Protein AF-A0A7W7T7V9-F1 (afdb_monomer_lite)

Organism: NCBI:txid413306

Secondary structure (DSSP, 8-state):
-PPPEEEEEESSSEEEESSSS--TT---EEEEEEEEE-TT---SS--TTT-STT-EEEEEE-TTSS-EEEEEEEE-SPPEEE--SSHHHHHHHHHHHT--SSS---HHHHHH-HHHHHHHSSSPP-EEEEEEEEEEEEEEEE-GGGG---TTSEEEEEGGGG-GGG---

pLDDT: mean 82.66, std 14.51, range [38.12, 96.5]

Structure (mmCIF, N/CA/C/O backbone):
data_AF-A0A7W7T7V9-F1
#
_entry.id   AF-A0A7W7T7V9-F1
#
loop_
_atom_site.group_PDB
_atom_site.id
_atom_site.type_symbol
_atom_site.label_atom_id
_atom_site.label_alt_id
_atom_site.label_comp_id
_atom_site.label_asym_id
_atom_site.label_entity_id
_atom_site.label_seq_id
_atom_site.pdbx_PDB_ins_code
_atom_site.Cartn_x
_atom_site.Cartn_y
_atom_site.Cartn_z
_atom_site.occupancy
_atom_site.B_iso_or_equiv
_atom_site.auth_seq_id
_atom_site.auth_comp_id
_atom_site.auth_asym_id
_atom_site.auth_atom_id
_atom_site.pdbx_PDB_model_num
ATOM 1 N N . MET A 1 1 ? -20.013 -13.022 19.209 1.00 44.81 1 MET A N 1
ATOM 2 C CA . MET A 1 1 ? -19.744 -12.197 18.021 1.00 44.81 1 MET A CA 1
ATOM 3 C C . MET A 1 1 ? -18.385 -12.633 17.538 1.00 44.81 1 MET A C 1
ATOM 5 O O . MET A 1 1 ? -17.466 -12.603 18.345 1.00 44.81 1 MET A O 1
ATOM 9 N N . GLU A 1 2 ? -18.282 -13.167 16.324 1.00 46.66 2 GLU A N 1
ATOM 10 C CA . GLU A 1 2 ? -16.974 -13.234 15.667 1.00 46.66 2 GLU A CA 1
ATOM 11 C C . GLU A 1 2 ? -16.502 -11.786 15.537 1.00 46.66 2 GLU A C 1
ATOM 13 O O . GLU A 1 2 ? -17.242 -10.945 15.036 1.00 46.66 2 GLU A O 1
ATOM 18 N N . GLU A 1 3 ? -15.354 -11.466 16.128 1.00 60.25 3 GLU A N 1
ATOM 19 C CA . GLU A 1 3 ? -14.729 -10.169 15.897 1.00 60.25 3 GLU A CA 1
ATOM 20 C C . GLU A 1 3 ? -14.270 -10.155 14.441 1.00 60.25 3 GLU A C 1
ATOM 22 O O . GLU A 1 3 ? -13.503 -11.029 14.033 1.00 60.25 3 GLU A O 1
ATOM 27 N N . ASP A 1 4 ? -14.763 -9.198 13.656 1.00 85.06 4 ASP A N 1
ATOM 28 C CA . ASP A 1 4 ? -14.307 -9.032 12.282 1.00 85.06 4 ASP A CA 1
ATOM 29 C C . ASP A 1 4 ? -12.804 -8.719 12.297 1.00 85.06 4 ASP A C 1
ATOM 31 O O . ASP A 1 4 ? -12.340 -7.793 12.969 1.00 85.06 4 ASP A O 1
ATOM 35 N N . ASP A 1 5 ? -12.018 -9.519 11.580 1.00 90.81 5 ASP A N 1
ATOM 36 C CA . ASP A 1 5 ? -10.601 -9.234 11.390 1.00 90.81 5 ASP A CA 1
ATOM 37 C C . ASP A 1 5 ? -10.439 -8.036 10.448 1.00 90.81 5 ASP A C 1
ATOM 39 O O . ASP A 1 5 ? -11.018 -7.986 9.362 1.00 90.81 5 ASP A O 1
ATOM 43 N N . ILE A 1 6 ? -9.551 -7.118 10.812 1.00 94.06 6 ILE A N 1
ATOM 44 C CA . ILE A 1 6 ? -9.133 -5.996 9.979 1.00 94.06 6 ILE A CA 1
ATOM 45 C C . ILE A 1 6 ? -7.721 -6.199 9.440 1.00 94.06 6 ILE A C 1
ATOM 47 O O . ILE A 1 6 ? -6.886 -6.923 9.995 1.00 94.06 6 ILE A O 1
ATOM 51 N N . TRP A 1 7 ? -7.430 -5.472 8.367 1.00 96.12 7 TRP A N 1
ATOM 52 C CA . TRP A 1 7 ? -6.102 -5.399 7.786 1.00 96.12 7 TRP A CA 1
ATOM 53 C C . TRP A 1 7 ? -5.427 -4.082 8.136 1.00 96.12 7 TRP A C 1
ATOM 55 O O . TRP A 1 7 ? -6.000 -3.008 7.969 1.00 96.12 7 TRP A O 1
ATOM 65 N N . ILE A 1 8 ? -4.174 -4.166 8.571 1.00 95.06 8 ILE A N 1
ATOM 66 C CA . ILE A 1 8 ? -3.318 -3.009 8.814 1.00 95.06 8 ILE A CA 1
ATOM 67 C C . ILE A 1 8 ? -2.067 -3.151 7.944 1.00 95.06 8 ILE A C 1
ATOM 69 O O . ILE A 1 8 ? -1.405 -4.193 7.931 1.00 95.06 8 ILE A O 1
ATOM 73 N N . ARG A 1 9 ? -1.723 -2.095 7.210 1.00 93.94 9 ARG A N 1
ATOM 74 C CA . ARG A 1 9 ? -0.554 -2.009 6.336 1.00 93.94 9 ARG A CA 1
ATOM 75 C C . ARG A 1 9 ? 0.472 -1.066 6.947 1.00 93.94 9 ARG A C 1
ATOM 77 O O . ARG A 1 9 ? 0.198 0.113 7.141 1.00 93.94 9 ARG A O 1
ATOM 84 N N . LEU A 1 10 ? 1.680 -1.564 7.192 1.00 90.88 10 LEU A N 1
ATOM 85 C CA . LEU A 1 10 ? 2.829 -0.713 7.488 1.00 90.88 10 LEU A CA 1
ATOM 86 C C . LEU A 1 10 ? 3.140 0.183 6.281 1.00 90.88 10 LEU A C 1
ATOM 88 O O . LEU A 1 10 ? 3.171 -0.308 5.156 1.00 90.88 10 LEU A O 1
ATOM 92 N N . ASN A 1 11 ? 3.436 1.456 6.523 1.00 80.56 11 ASN A N 1
ATOM 93 C CA . ASN A 1 11 ? 3.786 2.467 5.525 1.00 80.56 11 ASN A CA 1
ATOM 94 C C . ASN A 1 11 ? 5.171 2.225 4.871 1.00 80.56 11 ASN A C 1
ATOM 96 O O . ASN A 1 11 ? 6.075 3.052 4.940 1.00 80.56 11 ASN A O 1
ATOM 100 N N . ASN A 1 12 ? 5.397 1.042 4.295 1.00 70.50 12 ASN A N 1
ATOM 101 C CA . ASN A 1 12 ? 6.564 0.721 3.474 1.00 70.50 12 ASN A CA 1
ATOM 102 C C . ASN A 1 12 ? 6.101 0.403 2.052 1.00 70.50 12 ASN A C 1
ATOM 104 O O . ASN A 1 12 ? 5.267 -0.474 1.869 1.00 70.50 12 ASN A O 1
ATOM 108 N N . GLY A 1 13 ? 6.645 1.076 1.041 1.00 62.25 13 GLY A N 1
ATOM 109 C CA . GLY A 1 13 ? 6.122 0.934 -0.321 1.00 62.25 13 GLY A CA 1
ATOM 110 C C . GLY A 1 13 ? 4.744 1.589 -0.476 1.00 62.25 13 GLY A C 1
ATOM 111 O O . GLY A 1 13 ? 3.779 0.949 -0.893 1.00 62.25 13 GLY A O 1
ATOM 112 N N . TRP A 1 14 ? 4.655 2.841 -0.043 1.00 66.75 14 TRP A N 1
ATOM 113 C CA . TRP A 1 14 ? 3.471 3.680 -0.105 1.00 66.75 14 TRP A CA 1
ATOM 114 C C . TRP A 1 14 ? 3.897 5.101 -0.438 1.00 66.75 14 TRP A C 1
ATOM 116 O O . TRP A 1 14 ? 4.949 5.540 0.028 1.00 66.75 14 TRP A O 1
ATOM 126 N N . GLU A 1 15 ? 3.082 5.797 -1.216 1.00 62.44 15 GLU A N 1
ATOM 127 C CA . GLU A 1 15 ? 3.249 7.215 -1.487 1.00 62.44 15 GLU A CA 1
ATOM 128 C C . GLU A 1 15 ? 1.903 7.895 -1.419 1.00 62.44 15 GLU A C 1
ATOM 130 O O . GLU A 1 15 ? 0.877 7.366 -1.862 1.00 62.44 15 GLU A O 1
ATOM 135 N N . PHE A 1 16 ? 1.941 9.078 -0.830 1.00 64.75 16 PHE A N 1
ATOM 136 C CA . PHE A 1 16 ? 0.769 9.877 -0.612 1.00 64.75 16 PHE A CA 1
ATOM 137 C C . PHE A 1 16 ? 0.736 11.017 -1.637 1.00 64.75 16 PHE A C 1
ATOM 139 O O . PHE A 1 16 ? 1.547 11.937 -1.569 1.00 64.75 16 PHE A O 1
ATOM 146 N N . SER A 1 17 ? -0.275 11.042 -2.504 1.00 52.94 17 SER A N 1
ATOM 147 C CA . SER A 1 17 ? -0.598 12.191 -3.352 1.00 52.94 17 SER A CA 1
ATOM 148 C C . SER A 1 17 ? -1.784 12.969 -2.747 1.00 52.94 17 SER A C 1
ATOM 150 O O . SER A 1 17 ? -2.932 12.776 -3.132 1.00 52.94 17 SER A O 1
ATOM 152 N N . GLY A 1 18 ? -1.529 13.838 -1.747 1.00 46.81 18 GLY A N 1
ATOM 153 C CA . GLY A 1 18 ? -2.560 14.745 -1.177 1.00 46.81 18 GLY A CA 1
ATOM 154 C C . GLY A 1 18 ? -2.746 14.942 0.353 1.00 46.81 18 GLY A C 1
ATOM 155 O O . GLY A 1 18 ? -3.591 15.736 0.727 1.00 46.81 18 GLY A O 1
ATOM 156 N N . ILE A 1 19 ? -1.997 14.313 1.267 1.00 41.47 19 ILE A N 1
ATOM 157 C CA . ILE A 1 19 ? -2.072 14.478 2.749 1.00 41.47 19 ILE A CA 1
ATOM 158 C C . ILE A 1 19 ? -0.648 14.728 3.298 1.00 41.47 19 ILE A C 1
ATOM 160 O O . ILE A 1 19 ? -0.340 14.567 4.470 1.00 41.47 19 ILE A O 1
ATOM 164 N N . GLY A 1 20 ? 0.265 15.190 2.438 1.00 38.12 20 GLY A N 1
ATOM 165 C CA . GLY A 1 20 ? 1.538 15.797 2.858 1.00 38.12 20 GLY A CA 1
ATOM 166 C C . GLY A 1 20 ? 1.424 17.300 3.150 1.00 38.12 20 GLY A C 1
ATOM 167 O O . GLY A 1 20 ? 2.313 17.895 3.755 1.00 38.12 20 GLY A O 1
ATOM 168 N N . ARG A 1 21 ? 0.320 17.926 2.732 1.00 38.84 21 ARG A N 1
ATOM 169 C CA . ARG A 1 21 ? -0.105 19.275 3.108 1.00 38.84 21 ARG A CA 1
ATOM 170 C C . ARG A 1 21 ? -1.619 19.235 3.179 1.00 38.84 21 ARG A C 1
ATOM 172 O O . ARG A 1 21 ? -2.241 18.929 2.170 1.00 38.84 21 ARG A O 1
ATOM 179 N N . GLN A 1 22 ? -2.192 19.526 4.344 1.00 40.81 22 GLN A N 1
ATOM 180 C CA . GLN A 1 22 ? -3.588 19.943 4.438 1.00 40.81 22 GLN A CA 1
ATOM 181 C C . GLN A 1 22 ? -3.804 21.060 3.410 1.00 40.81 22 GLN A C 1
ATOM 183 O O . GLN A 1 22 ? -3.408 22.201 3.636 1.00 40.81 22 GLN A O 1
ATOM 188 N N . LEU A 1 23 ? -4.378 20.737 2.255 1.00 41.50 23 LEU A N 1
ATOM 189 C CA . LEU A 1 23 ? -5.130 21.729 1.511 1.00 41.50 23 LEU A CA 1
ATOM 190 C C . LEU A 1 23 ? -6.418 21.875 2.312 1.00 41.50 23 LEU A C 1
ATOM 192 O O . LEU A 1 23 ? -7.215 20.940 2.387 1.00 41.50 23 LEU A O 1
ATOM 196 N N . GLU A 1 24 ? -6.531 22.995 3.024 1.00 39.91 24 GLU A N 1
ATOM 197 C CA . GLU A 1 24 ? -7.702 23.347 3.823 1.00 39.91 24 GLU A CA 1
ATOM 198 C C . GLU A 1 24 ? -8.983 23.018 3.035 1.00 39.91 24 GLU A C 1
ATOM 200 O O . GLU A 1 24 ? -9.237 23.593 1.978 1.00 39.91 24 GLU A O 1
ATOM 205 N N . GLY A 1 25 ? -9.761 22.048 3.529 1.00 49.22 25 GLY A N 1
ATOM 206 C CA . GLY A 1 25 ? -11.054 21.664 2.952 1.00 49.22 25 GLY A CA 1
ATOM 207 C C . GLY A 1 25 ? -11.122 20.328 2.201 1.00 49.22 25 GLY A C 1
ATOM 208 O O . GLY A 1 25 ? -12.225 19.953 1.814 1.00 49.22 25 GLY A O 1
ATOM 209 N N . GLN A 1 26 ? -10.023 19.583 2.014 1.00 52.22 26 GLN A N 1
ATOM 210 C CA . GLN A 1 26 ? -10.084 18.215 1.465 1.00 52.22 26 GLN A CA 1
ATOM 211 C C . GLN A 1 26 ? -10.103 17.156 2.579 1.00 52.22 26 GLN A C 1
ATOM 213 O O . GLN A 1 26 ? -9.175 17.062 3.379 1.00 52.22 26 GLN A O 1
ATOM 218 N N . THR A 1 27 ? -11.182 16.368 2.635 1.00 58.66 27 THR A N 1
ATOM 219 C CA . THR A 1 27 ? -11.393 15.268 3.600 1.00 58.66 27 THR A CA 1
ATOM 220 C C . THR A 1 27 ? -10.895 13.913 3.097 1.00 58.66 27 THR A C 1
ATOM 222 O O . THR A 1 27 ? -10.720 12.993 3.891 1.00 58.66 27 THR A O 1
ATOM 225 N N . GLU A 1 28 ? -10.645 13.797 1.794 1.00 66.31 28 GLU A N 1
ATOM 226 C CA . GLU A 1 28 ? -10.195 12.581 1.123 1.00 66.31 28 GLU A CA 1
ATOM 227 C C . GLU A 1 28 ? -8.881 12.859 0.393 1.00 66.31 28 GLU A C 1
ATOM 229 O O . GLU A 1 28 ? -8.735 13.883 -0.276 1.00 66.31 28 GLU A O 1
ATOM 234 N N . GLY A 1 29 ? -7.919 11.948 0.519 1.00 77.25 29 GLY A N 1
ATOM 235 C CA . GLY A 1 29 ? -6.666 12.001 -0.227 1.00 77.25 29 GLY A CA 1
ATOM 236 C C . GLY A 1 29 ? -6.455 10.746 -1.060 1.00 77.25 29 GLY A C 1
ATOM 237 O O . GLY A 1 29 ? -6.996 9.684 -0.751 1.00 77.25 29 GLY A O 1
ATOM 238 N N . HIS A 1 30 ? -5.652 10.847 -2.112 1.00 83.38 30 HIS A N 1
ATOM 239 C CA . HIS A 1 30 ? -5.341 9.718 -2.976 1.00 83.38 30 HIS A CA 1
ATOM 240 C C . HIS A 1 30 ? -3.998 9.108 -2.588 1.00 83.38 30 HIS A C 1
ATOM 242 O O . HIS A 1 30 ? -3.067 9.789 -2.154 1.00 83.38 30 HIS A O 1
ATOM 248 N N . GLY A 1 31 ? -3.920 7.788 -2.700 1.00 82.94 31 GLY A N 1
ATOM 249 C CA . GLY A 1 31 ? -2.745 7.042 -2.290 1.00 82.94 31 GLY A CA 1
ATOM 250 C C . GLY A 1 31 ? -2.421 5.927 -3.259 1.00 82.94 31 GLY A C 1
ATOM 251 O O . GLY A 1 31 ? -3.287 5.388 -3.960 1.00 82.94 31 GLY A O 1
ATOM 252 N N . PHE A 1 32 ? -1.149 5.564 -3.261 1.00 85.56 32 PHE A N 1
ATOM 253 C CA . PHE A 1 32 ? -0.623 4.507 -4.094 1.00 85.56 32 PHE A CA 1
ATOM 254 C C . PHE A 1 32 ? 0.237 3.562 -3.253 1.00 85.56 32 PHE A C 1
ATOM 256 O O . PHE A 1 32 ? 1.185 3.982 -2.590 1.00 85.56 32 PHE A O 1
ATOM 263 N N . GLY A 1 33 ? -0.101 2.273 -3.282 1.00 90.31 33 GLY A N 1
ATOM 264 C CA . GLY A 1 33 ? 0.618 1.223 -2.571 1.00 90.31 33 GLY A CA 1
ATOM 265 C C . GLY A 1 33 ? 1.250 0.224 -3.520 1.00 90.31 33 GLY A C 1
ATOM 266 O O . GLY A 1 33 ? 0.680 -0.118 -4.556 1.00 90.31 33 GLY A O 1
ATOM 267 N N . TRP A 1 34 ? 2.425 -0.280 -3.151 1.00 92.62 34 TRP A N 1
ATOM 268 C CA . TRP A 1 34 ? 3.092 -1.334 -3.900 1.00 92.62 34 TRP A CA 1
ATOM 269 C C . TRP A 1 34 ? 3.838 -2.321 -3.004 1.00 92.62 34 TRP A C 1
ATOM 271 O O . TRP A 1 34 ? 4.182 -2.071 -1.847 1.00 92.62 34 TRP A O 1
ATOM 281 N N . ALA A 1 35 ? 4.096 -3.491 -3.574 1.00 92.00 35 ALA A N 1
ATOM 282 C CA . ALA A 1 35 ? 4.937 -4.523 -3.009 1.00 92.00 35 ALA A CA 1
ATOM 283 C C . ALA A 1 35 ? 5.788 -5.166 -4.108 1.00 92.00 35 ALA A C 1
ATOM 285 O O . ALA A 1 35 ? 5.291 -5.555 -5.165 1.00 92.00 35 ALA A O 1
ATOM 286 N N . LEU A 1 36 ? 7.080 -5.307 -3.821 1.00 90.69 36 LEU A N 1
ATOM 287 C CA . LEU A 1 36 ? 8.068 -5.971 -4.662 1.00 90.69 36 LEU A CA 1
ATOM 288 C C . LEU A 1 36 ? 8.437 -7.328 -4.057 1.00 90.69 36 LEU A C 1
ATOM 290 O O . LEU A 1 36 ? 8.949 -7.427 -2.931 1.00 90.69 36 LEU A O 1
ATOM 294 N N . TRP A 1 37 ? 8.191 -8.385 -4.825 1.00 87.75 37 TRP A N 1
ATOM 295 C CA . TRP A 1 37 ? 8.347 -9.768 -4.394 1.00 87.75 37 TRP A CA 1
ATOM 296 C C . TRP A 1 37 ? 9.574 -10.425 -4.992 1.00 87.75 37 TRP A C 1
ATOM 298 O O . TRP A 1 37 ? 9.776 -10.416 -6.206 1.00 87.75 37 TRP A O 1
ATOM 308 N N . GLN A 1 38 ? 10.337 -11.082 -4.127 1.00 83.69 38 GLN A N 1
ATOM 309 C CA . GLN A 1 38 ? 11.413 -11.963 -4.553 1.00 83.69 38 GLN A CA 1
ATOM 310 C C . GLN A 1 38 ? 10.864 -13.287 -5.100 1.00 83.69 38 GLN A C 1
ATOM 312 O O . GLN A 1 38 ? 9.769 -13.711 -4.705 1.00 83.69 38 GLN A O 1
ATOM 317 N N . PRO A 1 39 ? 11.628 -13.969 -5.969 1.00 78.88 39 PRO A N 1
ATOM 318 C CA . PRO A 1 39 ? 11.291 -15.307 -6.437 1.00 78.88 39 PRO A CA 1
ATOM 319 C C . PRO A 1 39 ? 11.033 -16.255 -5.263 1.00 78.88 39 PRO A C 1
ATOM 321 O O . PRO A 1 39 ? 11.787 -16.273 -4.292 1.00 78.88 39 PRO A O 1
ATOM 324 N N . GLY A 1 40 ? 9.949 -17.028 -5.333 1.00 79.75 40 GLY A N 1
ATOM 325 C CA . GLY A 1 40 ? 9.592 -18.009 -4.302 1.00 79.75 40 GLY A CA 1
ATOM 326 C C . GLY A 1 40 ? 9.101 -17.426 -2.970 1.00 79.75 40 GLY A C 1
ATOM 327 O O . GLY A 1 40 ? 8.703 -18.193 -2.095 1.00 79.75 40 GLY A O 1
ATOM 328 N N . TYR A 1 41 ? 9.071 -16.098 -2.793 1.00 84.44 41 TYR A N 1
ATOM 329 C CA . TYR A 1 41 ? 8.545 -15.502 -1.568 1.00 84.44 41 TYR A CA 1
ATOM 330 C C . TYR A 1 41 ? 7.020 -15.640 -1.498 1.00 84.44 41 TYR A C 1
ATOM 332 O O . TYR A 1 41 ? 6.280 -15.101 -2.328 1.00 84.44 41 TYR A O 1
ATOM 340 N N . VAL A 1 42 ? 6.546 -16.331 -0.462 1.00 86.56 42 VAL A N 1
ATOM 341 C CA . VAL A 1 42 ? 5.123 -16.461 -0.139 1.00 86.56 42 VAL A CA 1
ATOM 342 C C . VAL A 1 42 ? 4.801 -15.480 0.984 1.00 86.56 42 VAL A C 1
ATOM 344 O O . VAL A 1 42 ? 5.149 -15.709 2.142 1.00 86.56 42 VAL A O 1
ATOM 347 N N . ALA A 1 43 ? 4.158 -14.364 0.642 1.00 85.81 43 ALA A N 1
ATOM 348 C CA . ALA A 1 43 ? 3.804 -13.331 1.606 1.00 85.81 43 ALA A CA 1
ATOM 349 C C . ALA A 1 43 ? 2.736 -13.847 2.577 1.00 85.81 43 ALA A C 1
ATOM 351 O O . ALA A 1 43 ? 1.661 -14.262 2.151 1.00 85.81 43 ALA A O 1
ATOM 352 N N . ARG A 1 44 ? 3.023 -13.823 3.883 1.00 88.94 44 ARG A N 1
ATOM 353 C CA . ARG A 1 44 ? 2.038 -14.145 4.921 1.00 88.94 44 ARG A CA 1
ATOM 354 C C . ARG A 1 44 ? 2.190 -13.213 6.133 1.00 88.94 44 ARG A C 1
ATOM 356 O O . ARG A 1 44 ? 3.316 -13.062 6.612 1.00 88.94 44 ARG A O 1
ATOM 363 N N . PRO A 1 45 ? 1.086 -12.626 6.631 1.00 92.12 45 PRO A N 1
ATOM 364 C CA . PRO A 1 45 ? -0.243 -12.614 6.016 1.00 92.12 45 PRO A CA 1
ATOM 365 C C . PRO A 1 45 ? -0.259 -11.719 4.760 1.00 92.12 45 PRO A C 1
ATOM 367 O O . PRO A 1 45 ? 0.573 -10.832 4.603 1.00 92.12 45 PRO A O 1
ATOM 370 N N . TRP A 1 46 ? -1.170 -11.964 3.828 1.00 92.56 46 TRP A N 1
ATOM 371 C CA . TRP A 1 46 ? -1.406 -11.090 2.676 1.00 92.56 46 TRP A CA 1
ATOM 372 C C . TRP A 1 46 ? -2.884 -11.215 2.291 1.00 92.56 46 TRP A C 1
ATOM 374 O O . TRP A 1 46 ? -3.383 -12.345 2.325 1.00 92.56 46 TRP A O 1
ATOM 384 N N . PRO A 1 47 ? -3.576 -10.117 1.939 1.00 92.88 47 PRO A N 1
ATOM 385 C CA . PRO A 1 47 ? -5.003 -10.115 1.596 1.00 92.88 47 PRO A CA 1
ATOM 386 C C . PRO A 1 47 ? -5.269 -10.755 0.220 1.00 92.88 47 PRO A C 1
ATOM 388 O O . PRO A 1 47 ? -5.714 -10.109 -0.730 1.00 92.88 47 PRO A O 1
ATOM 391 N N . TYR A 1 48 ? -4.942 -12.042 0.070 1.00 86.62 48 TYR A N 1
ATOM 392 C CA . TYR A 1 48 ? -5.159 -12.796 -1.165 1.00 86.62 48 TYR A CA 1
ATOM 393 C C . TYR A 1 48 ? -6.657 -12.888 -1.474 1.00 86.62 48 TYR A C 1
ATOM 395 O O . TYR A 1 48 ? -7.422 -13.416 -0.676 1.00 86.62 48 TYR A O 1
ATOM 403 N N . GLY A 1 49 ? -7.077 -12.385 -2.638 1.00 87.12 49 GLY A N 1
ATOM 404 C CA . GLY A 1 49 ? -8.486 -12.376 -3.063 1.00 87.12 49 GLY A CA 1
ATOM 405 C C . GLY A 1 49 ? -9.354 -11.298 -2.398 1.00 87.12 49 GLY A C 1
ATOM 406 O O . GLY A 1 49 ? -10.450 -11.016 -2.888 1.00 87.12 49 GLY A O 1
ATOM 407 N N . GLU A 1 50 ? -8.854 -10.672 -1.331 1.00 93.69 50 GLU A N 1
ATOM 408 C CA . GLU A 1 50 ? -9.487 -9.537 -0.657 1.00 93.69 50 GLU A CA 1
ATOM 409 C C . GLU A 1 50 ? -9.036 -8.205 -1.263 1.00 93.69 50 GLU A C 1
ATOM 411 O O . GLU A 1 50 ? -9.868 -7.326 -1.421 1.00 93.69 50 GLU A O 1
ATOM 416 N N . LEU A 1 51 ? -7.765 -8.064 -1.669 1.00 94.12 51 LEU A N 1
ATOM 417 C CA . LEU A 1 51 ? -7.228 -6.835 -2.268 1.00 94.12 51 LEU A CA 1
ATOM 418 C C . LEU A 1 51 ? -7.826 -6.574 -3.665 1.00 94.12 51 LEU A C 1
ATOM 420 O O . LEU A 1 51 ? -7.264 -6.990 -4.674 1.00 94.12 51 LEU A O 1
ATOM 424 N N . LYS A 1 52 ? -8.977 -5.905 -3.713 1.00 95.38 52 LYS A N 1
ATOM 425 C CA . LYS A 1 52 ? -9.756 -5.555 -4.915 1.00 95.38 52 LYS A CA 1
ATOM 426 C C . LYS A 1 52 ? -10.598 -4.296 -4.636 1.00 95.38 52 LYS A C 1
ATOM 428 O O . LYS A 1 52 ? -10.627 -3.867 -3.482 1.00 95.38 52 LYS A O 1
ATOM 433 N N . PRO A 1 53 ? -11.284 -3.692 -5.624 1.00 96.50 53 PRO A N 1
ATOM 434 C CA . PRO A 1 53 ? -12.118 -2.514 -5.391 1.00 96.50 53 PRO A CA 1
ATOM 435 C C . PRO A 1 53 ? -13.085 -2.692 -4.211 1.00 96.50 53 PRO A C 1
ATOM 437 O O . PRO A 1 53 ? -13.740 -3.728 -4.093 1.00 96.50 53 PRO A O 1
ATOM 440 N N . GLY A 1 54 ? -13.153 -1.687 -3.337 1.00 95.56 54 GLY A N 1
ATOM 441 C CA . GLY A 1 54 ? -13.954 -1.695 -2.109 1.00 95.56 54 GLY A CA 1
ATOM 442 C C . GLY A 1 54 ? -13.276 -2.345 -0.899 1.00 95.56 54 GLY A C 1
ATOM 443 O O . GLY A 1 54 ? -13.828 -2.299 0.194 1.00 95.56 54 GLY A O 1
ATOM 444 N N . PHE A 1 55 ? -12.087 -2.933 -1.054 1.00 96.25 55 PHE A N 1
ATOM 445 C CA . PHE A 1 55 ? -11.326 -3.454 0.080 1.00 96.25 55 PHE A CA 1
ATOM 446 C C . PHE A 1 55 ? -10.779 -2.323 0.944 1.00 96.25 55 PHE A C 1
ATOM 448 O O . PHE A 1 55 ? -10.003 -1.494 0.460 1.00 96.25 55 PHE A O 1
ATOM 455 N N . THR A 1 56 ? -11.136 -2.339 2.225 1.00 95.19 56 THR A N 1
ATOM 456 C CA . THR A 1 56 ? -10.712 -1.337 3.200 1.00 95.19 56 THR A CA 1
ATOM 457 C C . THR A 1 56 ? -9.682 -1.906 4.168 1.00 95.19 56 THR A C 1
ATOM 459 O O . THR A 1 56 ? -9.799 -3.031 4.652 1.00 95.19 56 THR A O 1
ATOM 462 N N . TYR A 1 57 ? -8.657 -1.113 4.458 1.00 95.00 57 TYR A N 1
ATOM 463 C CA . TYR A 1 57 ? -7.616 -1.427 5.427 1.00 95.00 57 TYR A CA 1
ATOM 464 C C . TYR A 1 57 ? -7.096 -0.151 6.090 1.00 95.00 57 TYR A C 1
ATOM 466 O O . TYR A 1 57 ? -7.410 0.962 5.675 1.00 95.00 57 TYR A O 1
ATOM 474 N N . TYR A 1 58 ? -6.272 -0.303 7.120 1.00 93.81 58 TYR A N 1
ATOM 475 C CA . TYR A 1 58 ? -5.725 0.810 7.888 1.00 93.81 58 TYR A CA 1
ATOM 476 C C . TYR A 1 58 ? -4.239 1.003 7.606 1.00 93.81 58 TYR A C 1
ATOM 478 O O . TYR A 1 58 ? -3.481 0.039 7.483 1.00 93.81 58 TYR A O 1
ATOM 486 N N . LEU A 1 59 ? -3.803 2.255 7.515 1.00 92.25 59 LEU A N 1
ATOM 487 C CA . LEU A 1 59 ? -2.406 2.622 7.307 1.00 92.25 59 LEU A CA 1
ATOM 488 C C . LEU A 1 59 ? -1.729 2.872 8.648 1.00 92.25 59 LEU A C 1
ATOM 490 O O . LEU A 1 59 ? -2.229 3.639 9.468 1.00 92.25 59 LEU A O 1
ATOM 494 N N . CYS A 1 60 ? -0.579 2.233 8.852 1.00 91.69 60 CYS A N 1
ATOM 495 C CA . CYS A 1 60 ? 0.252 2.407 10.032 1.00 91.69 60 CYS A CA 1
ATOM 496 C C . CYS A 1 60 ? 1.568 3.097 9.672 1.00 91.69 60 CYS A C 1
ATOM 498 O O . CYS A 1 60 ? 2.362 2.557 8.898 1.00 91.69 60 CYS A O 1
ATOM 500 N N . ASP A 1 61 ? 1.820 4.254 10.276 1.00 86.50 61 ASP A N 1
ATOM 501 C CA . ASP A 1 61 ? 2.999 5.077 10.025 1.00 86.50 61 ASP A CA 1
ATOM 502 C C . ASP A 1 61 ? 3.831 5.301 11.297 1.00 86.50 61 ASP A C 1
ATOM 504 O O . ASP A 1 61 ? 3.331 5.184 12.415 1.00 86.50 61 ASP A O 1
ATOM 508 N N . LYS A 1 62 ? 5.124 5.607 11.127 1.00 79.88 62 LYS A N 1
ATOM 509 C CA . LYS A 1 62 ? 6.078 5.890 12.214 1.00 79.88 62 LYS A CA 1
ATOM 510 C C . LYS A 1 62 ? 6.370 7.393 12.382 1.00 79.88 62 LYS A C 1
ATOM 512 O O . LYS A 1 62 ? 7.357 7.758 13.020 1.00 79.88 62 LYS A O 1
ATOM 517 N N . GLY A 1 63 ? 5.543 8.273 11.816 1.00 71.38 63 GLY A N 1
ATOM 518 C CA . GLY A 1 63 ? 5.737 9.728 11.859 1.00 71.38 63 GLY A CA 1
ATOM 519 C C . GLY A 1 63 ? 5.715 10.360 13.261 1.00 71.38 63 GLY A C 1
ATOM 520 O O . GLY A 1 63 ? 6.158 11.492 13.418 1.00 71.38 63 GLY A O 1
ATOM 521 N N . PHE A 1 64 ? 5.268 9.633 14.292 1.00 70.31 64 PHE A N 1
ATOM 522 C CA . PHE A 1 64 ? 5.038 10.150 15.650 1.00 70.31 64 PHE A CA 1
ATOM 523 C C . PHE A 1 64 ? 6.063 9.654 16.687 1.00 70.31 64 PHE A C 1
ATOM 525 O O . PHE A 1 64 ? 5.784 9.614 17.879 1.00 70.31 64 PHE A O 1
ATOM 532 N N . GLY A 1 65 ? 7.247 9.209 16.251 1.00 78.38 65 GLY A N 1
ATOM 533 C CA . GLY A 1 65 ? 8.273 8.612 17.126 1.00 78.38 65 GLY A CA 1
ATOM 534 C C . GLY A 1 65 ? 8.025 7.131 17.441 1.00 78.38 65 GLY A C 1
ATOM 535 O O . GLY A 1 65 ? 8.969 6.341 17.518 1.00 78.38 65 GLY A O 1
ATOM 536 N N . GLU A 1 66 ? 6.761 6.724 17.482 1.00 86.81 66 GLU A N 1
ATOM 537 C CA . GLU A 1 66 ? 6.304 5.337 17.494 1.00 86.81 66 GLU A CA 1
ATOM 538 C C . GLU A 1 66 ? 5.315 5.061 16.346 1.00 86.81 66 GLU A C 1
ATOM 540 O O . GLU A 1 66 ? 5.015 5.944 15.540 1.00 86.81 66 GLU A O 1
ATOM 545 N N . ARG A 1 67 ? 4.873 3.804 16.211 1.00 91.19 67 ARG A N 1
ATOM 546 C CA . ARG A 1 67 ? 3.938 3.402 15.154 1.00 91.19 67 ARG A CA 1
ATOM 547 C C . ARG A 1 67 ? 2.497 3.660 15.578 1.00 91.19 67 ARG A C 1
ATOM 549 O O . ARG A 1 67 ? 2.080 3.180 16.628 1.00 91.19 67 ARG A O 1
ATOM 556 N N . ALA A 1 68 ? 1.741 4.325 14.714 1.00 91.31 68 ALA A N 1
ATOM 557 C CA . ALA A 1 68 ? 0.324 4.608 14.907 1.00 91.31 68 ALA A CA 1
ATOM 558 C C . ALA A 1 68 ? -0.469 4.267 13.650 1.00 91.31 68 ALA A C 1
ATOM 560 O O . ALA A 1 68 ? 0.056 4.395 12.544 1.00 91.31 68 ALA A O 1
ATOM 561 N N . VAL A 1 69 ? -1.729 3.867 13.804 1.00 91.69 69 VAL A N 1
ATOM 562 C CA . VAL A 1 69 ? -2.685 3.904 12.691 1.00 91.69 69 VAL A CA 1
ATOM 563 C C . VAL A 1 69 ? -3.068 5.358 12.448 1.00 91.69 69 VAL A C 1
ATOM 565 O O . VAL A 1 69 ? -3.404 6.058 13.397 1.00 91.69 69 VAL A O 1
ATOM 568 N N . THR A 1 70 ? -2.996 5.828 11.207 1.00 88.88 70 THR A N 1
ATOM 569 C CA . THR A 1 70 ? -3.185 7.252 10.870 1.00 88.88 70 THR A CA 1
ATOM 570 C C . THR A 1 70 ? -4.352 7.498 9.931 1.00 88.88 70 THR A C 1
ATOM 572 O O . THR A 1 70 ? -5.000 8.539 10.022 1.00 88.88 70 THR A O 1
ATOM 575 N N . ALA A 1 71 ? -4.647 6.540 9.060 1.00 88.56 71 ALA A N 1
ATOM 576 C CA . ALA A 1 71 ? -5.662 6.678 8.031 1.00 88.56 71 ALA A CA 1
ATOM 577 C C . ALA A 1 71 ? -6.346 5.343 7.742 1.00 88.56 71 ALA A C 1
ATOM 579 O O . ALA A 1 71 ? -5.764 4.270 7.939 1.00 88.56 71 ALA A O 1
ATOM 580 N N . ARG A 1 72 ? -7.568 5.432 7.225 1.00 91.44 72 ARG A N 1
ATOM 581 C CA . ARG A 1 72 ? -8.275 4.333 6.570 1.00 91.44 72 ARG A CA 1
ATOM 582 C C . ARG A 1 72 ? -8.072 4.479 5.062 1.00 91.44 72 ARG A C 1
ATOM 584 O O . ARG A 1 72 ? -8.024 5.591 4.547 1.00 91.44 72 ARG A O 1
ATOM 591 N N . ALA A 1 73 ? -7.875 3.367 4.370 1.00 92.19 73 ALA A N 1
ATOM 592 C CA . ALA A 1 73 ? -7.589 3.312 2.945 1.00 92.19 73 ALA A CA 1
ATOM 593 C C . ALA A 1 73 ? -8.531 2.319 2.270 1.00 92.19 73 ALA A C 1
ATOM 595 O O . ALA A 1 73 ? -8.644 1.178 2.714 1.00 92.19 73 ALA A O 1
ATOM 596 N N . THR A 1 74 ? -9.158 2.736 1.175 1.00 94.38 74 THR A N 1
ATOM 597 C CA . THR A 1 74 ? -10.085 1.913 0.396 1.00 94.38 74 THR A CA 1
ATOM 598 C C . THR A 1 74 ? -9.574 1.770 -1.025 1.00 94.38 74 THR A C 1
ATOM 600 O O . THR A 1 74 ? -9.346 2.760 -1.719 1.00 94.38 74 THR A O 1
ATOM 603 N N . VAL A 1 75 ? -9.387 0.528 -1.469 1.00 94.31 75 VAL A N 1
ATOM 604 C CA . VAL A 1 75 ? -8.927 0.211 -2.823 1.00 94.31 75 VAL A CA 1
ATOM 605 C C . VAL A 1 75 ? -9.981 0.625 -3.843 1.00 94.31 75 VAL A C 1
ATOM 607 O O . VAL A 1 75 ? -11.147 0.260 -3.719 1.00 94.31 75 VAL A O 1
ATOM 610 N N . VAL A 1 76 ? -9.569 1.358 -4.877 1.00 93.50 76 VAL A N 1
ATOM 611 C CA . VAL A 1 76 ? -10.503 1.924 -5.873 1.00 93.50 76 VAL A CA 1
ATOM 612 C C . VAL A 1 76 ? -10.474 1.228 -7.231 1.00 93.50 76 VAL A C 1
ATOM 614 O O . VAL A 1 76 ? -11.373 1.429 -8.042 1.00 93.50 76 VAL A O 1
ATOM 617 N N . ARG A 1 77 ? -9.450 0.415 -7.502 1.00 91.00 77 ARG A N 1
ATOM 618 C CA . ARG A 1 77 ? -9.280 -0.329 -8.760 1.00 91.00 77 ARG A CA 1
ATOM 619 C C . ARG A 1 77 ? -8.637 -1.683 -8.503 1.00 91.00 77 ARG A C 1
ATOM 621 O O . ARG A 1 77 ? -7.991 -1.872 -7.474 1.00 91.00 77 ARG A O 1
ATOM 628 N N . ASP A 1 78 ? -8.815 -2.607 -9.442 1.00 93.25 78 ASP A N 1
ATOM 629 C CA . ASP A 1 78 ? -8.140 -3.899 -9.383 1.00 93.25 78 ASP A CA 1
ATOM 630 C C . ASP A 1 78 ? -6.619 -3.705 -9.318 1.00 93.25 78 ASP A C 1
ATOM 632 O O . ASP A 1 78 ? -6.071 -2.874 -10.052 1.00 93.25 78 ASP A O 1
ATOM 636 N N . PRO A 1 79 ? -5.921 -4.429 -8.427 1.00 92.88 79 PRO A N 1
ATOM 637 C CA . PRO A 1 79 ? -4.484 -4.299 -8.307 1.00 92.88 79 PRO A CA 1
ATOM 638 C C . PRO A 1 79 ? -3.782 -4.823 -9.559 1.00 92.88 79 PRO A C 1
ATOM 640 O O . PRO A 1 79 ? -4.085 -5.903 -10.072 1.00 92.88 79 PRO A O 1
ATOM 643 N N . LEU A 1 80 ? -2.747 -4.110 -9.988 1.00 92.88 80 LEU A N 1
ATOM 644 C CA . LEU A 1 80 ? -1.817 -4.608 -10.987 1.00 92.88 80 LEU A CA 1
ATOM 645 C C . LEU A 1 80 ? -0.918 -5.661 -10.345 1.00 92.88 80 LEU A C 1
ATOM 647 O O . LEU A 1 80 ? -0.314 -5.417 -9.301 1.00 92.88 80 LEU A O 1
ATOM 651 N N . THR A 1 81 ? -0.778 -6.821 -10.985 1.00 92.75 81 THR A N 1
ATOM 652 C CA . THR A 1 81 ? 0.280 -7.778 -10.649 1.00 92.75 81 THR A CA 1
ATOM 653 C C . THR A 1 81 ? 1.014 -8.214 -11.905 1.00 92.75 81 THR A C 1
ATOM 655 O O . THR A 1 81 ? 0.451 -8.905 -12.748 1.00 92.75 81 THR A O 1
ATOM 658 N N . VAL A 1 82 ? 2.287 -7.838 -12.012 1.00 93.19 82 VAL A N 1
ATOM 659 C CA . VAL A 1 82 ? 3.116 -8.089 -13.200 1.00 93.19 82 VAL A CA 1
ATOM 660 C C . VAL A 1 82 ? 4.484 -8.615 -12.817 1.00 93.19 82 VAL A C 1
ATOM 662 O O . VAL A 1 82 ? 4.968 -8.389 -11.705 1.00 93.19 82 VAL A O 1
ATOM 665 N N . LYS A 1 83 ? 5.106 -9.344 -13.744 1.00 92.00 83 LYS A N 1
ATOM 666 C CA . LYS A 1 83 ? 6.515 -9.708 -13.616 1.00 92.00 83 LYS A CA 1
ATOM 667 C C . LYS A 1 83 ? 7.379 -8.511 -13.986 1.00 92.00 83 LYS A C 1
ATOM 669 O O . LYS A 1 83 ? 7.047 -7.781 -14.909 1.00 92.00 83 LYS A O 1
ATOM 674 N N . VAL A 1 84 ? 8.472 -8.343 -13.260 1.00 91.69 84 VAL A N 1
ATOM 675 C CA . VAL A 1 84 ? 9.459 -7.273 -13.454 1.00 91.69 84 VAL A CA 1
ATOM 676 C C . VAL A 1 84 ? 10.846 -7.893 -13.326 1.00 91.69 84 VAL A C 1
ATOM 678 O O . VAL A 1 84 ? 10.975 -8.909 -12.638 1.00 91.69 84 VAL A O 1
ATOM 681 N N . HIS A 1 85 ? 11.866 -7.336 -13.979 1.00 88.81 85 HIS A N 1
ATOM 682 C CA . HIS A 1 85 ? 13.244 -7.832 -13.864 1.00 88.81 85 HIS A CA 1
ATOM 683 C C . HIS A 1 85 ? 14.150 -6.888 -13.076 1.00 88.81 85 HIS A C 1
ATOM 685 O O . HIS A 1 85 ? 15.242 -7.285 -12.668 1.00 88.81 85 HIS A O 1
ATOM 691 N N . SER A 1 86 ? 13.689 -5.665 -12.816 1.00 88.25 86 SER A N 1
ATOM 692 C CA . SER A 1 86 ? 14.415 -4.678 -12.032 1.00 88.25 86 SER A CA 1
ATOM 693 C C . SER A 1 86 ? 13.475 -3.734 -11.270 1.00 88.25 86 SER A C 1
ATOM 695 O O . SER A 1 86 ? 12.254 -3.755 -11.434 1.00 88.25 86 SER A O 1
ATOM 697 N N . VAL A 1 87 ? 14.048 -2.892 -10.408 1.00 88.31 87 VAL A N 1
ATOM 698 C CA . VAL A 1 87 ? 13.321 -1.792 -9.746 1.00 88.31 87 VAL A CA 1
ATOM 699 C C . VAL A 1 87 ? 12.937 -0.698 -10.749 1.00 88.31 87 VAL A C 1
ATOM 701 O O . VAL A 1 87 ? 11.929 -0.029 -10.534 1.00 88.31 87 VAL A O 1
ATOM 704 N N . GLN A 1 88 ? 13.699 -0.542 -11.839 1.00 90.88 88 GLN A N 1
ATOM 705 C CA . GLN A 1 88 ? 13.349 0.367 -12.931 1.00 90.88 88 GLN A CA 1
ATOM 706 C C . GLN A 1 88 ? 12.171 -0.190 -13.734 1.00 90.88 88 GLN A C 1
ATOM 708 O O . GLN A 1 88 ? 11.187 0.511 -13.896 1.00 90.88 88 GLN A O 1
ATOM 713 N N . ASP A 1 89 ? 12.196 -1.473 -14.106 1.00 92.19 89 ASP A N 1
ATOM 714 C CA . ASP A 1 89 ? 11.076 -2.131 -14.797 1.00 92.19 89 ASP A CA 1
ATOM 715 C C . ASP A 1 89 ? 9.777 -2.021 -13.990 1.00 92.19 89 ASP A C 1
ATOM 717 O O . ASP A 1 89 ? 8.691 -1.873 -14.543 1.00 92.19 89 ASP A O 1
ATOM 721 N N . ALA A 1 90 ? 9.884 -2.111 -12.659 1.00 92.31 90 ALA A N 1
ATOM 722 C CA . ALA A 1 90 ? 8.748 -1.898 -11.780 1.00 92.31 90 ALA A CA 1
ATOM 723 C C . ALA A 1 90 ? 8.231 -0.461 -11.860 1.00 92.31 90 ALA A C 1
ATOM 725 O O . ALA A 1 90 ? 7.023 -0.283 -11.959 1.00 92.31 90 ALA A O 1
ATOM 726 N N . PHE A 1 91 ? 9.110 0.544 -11.848 1.00 92.06 91 PHE A N 1
ATOM 727 C CA . PHE A 1 91 ? 8.704 1.936 -12.036 1.00 92.06 91 PHE A CA 1
ATOM 728 C C . PHE A 1 91 ? 8.051 2.160 -13.400 1.00 92.06 91 PHE A C 1
ATOM 730 O O . PHE A 1 91 ? 6.982 2.757 -13.462 1.00 92.06 91 PHE A O 1
ATOM 737 N N . ASP A 1 92 ? 8.643 1.635 -14.470 1.00 93.44 92 ASP A N 1
ATOM 738 C CA . ASP A 1 92 ? 8.129 1.788 -15.832 1.00 93.44 92 ASP A CA 1
ATOM 739 C C . ASP A 1 92 ? 6.731 1.163 -15.959 1.00 93.44 92 ASP A C 1
ATOM 741 O O . ASP A 1 92 ? 5.813 1.792 -16.483 1.00 93.44 92 ASP A O 1
ATOM 745 N N . ALA A 1 93 ? 6.521 -0.020 -15.368 1.00 93.44 93 ALA A N 1
ATOM 746 C CA . ALA A 1 93 ? 5.203 -0.649 -15.306 1.00 93.44 93 ALA A CA 1
ATOM 747 C C . ALA A 1 93 ? 4.183 0.187 -14.514 1.00 93.44 93 ALA A C 1
ATOM 749 O O . ALA A 1 93 ? 3.003 0.209 -14.861 1.00 93.44 93 ALA A O 1
ATOM 750 N N . LEU A 1 94 ? 4.609 0.872 -13.448 1.00 91.81 94 LEU A N 1
ATOM 751 C CA . LEU A 1 94 ? 3.731 1.780 -12.712 1.00 91.81 94 LEU A CA 1
ATOM 752 C C . LEU A 1 94 ? 3.381 3.019 -13.522 1.00 91.81 94 LEU A C 1
ATOM 754 O O . LEU A 1 94 ? 2.211 3.387 -13.580 1.00 91.81 94 LEU A O 1
ATOM 758 N N . LEU A 1 95 ? 4.375 3.624 -14.165 1.00 91.38 95 LEU A N 1
ATOM 759 C CA . LEU A 1 95 ? 4.200 4.794 -15.010 1.00 91.38 95 LEU A CA 1
ATOM 760 C C . LEU A 1 95 ? 3.221 4.523 -16.153 1.00 91.38 95 LEU A C 1
ATOM 762 O O . LEU A 1 95 ? 2.347 5.342 -16.413 1.00 91.38 95 LEU A O 1
ATOM 766 N N . GLU A 1 96 ? 3.345 3.367 -16.802 1.00 92.50 96 GLU A N 1
ATOM 767 C CA . GLU A 1 96 ? 2.511 2.999 -17.944 1.00 92.50 96 GLU A CA 1
ATOM 768 C C . GLU A 1 96 ? 1.091 2.576 -17.537 1.00 92.50 96 GLU A C 1
ATOM 770 O O . GLU A 1 96 ? 0.123 2.930 -18.209 1.00 92.50 96 GLU A O 1
ATOM 775 N N . LEU A 1 97 ? 0.948 1.805 -16.453 1.00 90.31 97 LEU A N 1
ATOM 776 C CA . LEU A 1 97 ? -0.296 1.074 -16.173 1.00 90.31 97 LEU A CA 1
ATOM 777 C C . LEU A 1 97 ? -1.060 1.574 -14.943 1.00 90.31 97 LEU A C 1
ATOM 779 O O . LEU A 1 97 ? -2.232 1.233 -14.778 1.00 90.31 97 LEU A O 1
ATOM 783 N N . MET A 1 98 ? -0.410 2.326 -14.052 1.00 88.44 98 MET A N 1
ATOM 784 C CA . MET A 1 9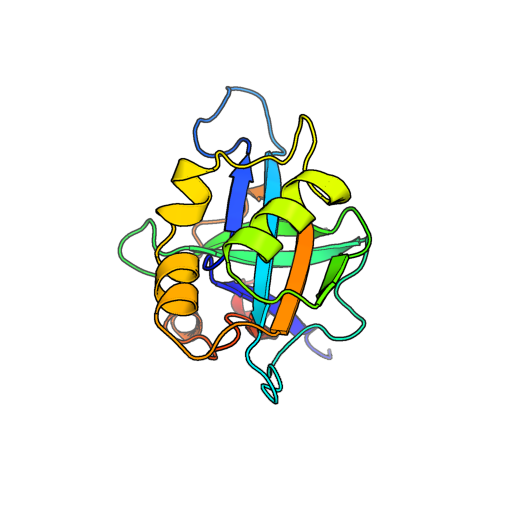8 ? -0.947 2.644 -12.724 1.00 88.44 98 MET A CA 1
ATOM 785 C C . MET A 1 98 ? -0.890 4.113 -12.339 1.00 88.44 98 MET A C 1
ATOM 787 O O . MET A 1 98 ? -1.589 4.472 -11.395 1.00 88.44 98 MET A O 1
ATOM 791 N N . PHE A 1 99 ? -0.086 4.956 -12.981 1.00 86.56 99 PHE A N 1
ATOM 792 C CA . PHE A 1 99 ? -0.037 6.380 -12.658 1.00 86.56 99 PHE A CA 1
ATOM 793 C C . PHE A 1 99 ? -1.105 7.181 -13.414 1.00 86.56 99 PHE A C 1
ATOM 795 O O . PHE A 1 99 ? -1.517 6.830 -14.515 1.00 86.56 99 PHE A O 1
ATOM 802 N N . ASP A 1 100 ? -1.633 8.216 -12.764 1.00 83.19 100 ASP A N 1
ATOM 803 C CA . ASP A 1 100 ? -2.522 9.230 -13.345 1.00 83.19 100 ASP A CA 1
ATOM 804 C C . ASP A 1 100 ? -2.340 10.568 -12.623 1.00 83.19 100 ASP A C 1
ATOM 806 O O . ASP A 1 100 ? -1.501 10.697 -11.732 1.00 83.19 100 ASP A O 1
ATOM 810 N N . ASP A 1 101 ? -3.173 11.544 -12.975 1.00 78.69 101 ASP A N 1
ATOM 811 C CA . ASP A 1 101 ? -3.160 12.886 -12.394 1.00 78.69 101 ASP A CA 1
ATOM 812 C C . ASP A 1 101 ? -3.350 12.902 -10.864 1.00 78.69 101 ASP A C 1
ATOM 814 O O . ASP A 1 101 ? -2.927 13.848 -10.201 1.00 78.69 101 ASP A O 1
ATOM 818 N N . LEU A 1 102 ? -3.975 11.869 -10.288 1.00 76.12 102 LEU A N 1
ATOM 819 C CA . LEU A 1 102 ? -4.289 11.782 -8.859 1.00 76.12 102 LEU A CA 1
ATOM 820 C C . LEU A 1 102 ? -3.319 10.895 -8.086 1.00 76.12 102 LEU A C 1
ATOM 822 O O . LEU A 1 102 ? -3.205 11.030 -6.872 1.00 76.12 102 LEU A O 1
ATOM 826 N N . THR A 1 103 ? -2.634 9.975 -8.756 1.00 75.56 103 THR A N 1
ATOM 827 C CA . THR A 1 103 ? -1.736 8.991 -8.154 1.00 75.56 103 THR A CA 1
ATOM 828 C C . THR A 1 103 ? -0.512 8.839 -9.038 1.00 75.56 103 THR A C 1
ATOM 830 O O . THR A 1 103 ? -0.488 8.052 -9.979 1.00 75.56 103 THR A O 1
ATOM 833 N N . TRP A 1 104 ? 0.525 9.605 -8.728 1.00 81.31 104 TRP A N 1
ATOM 834 C CA . TRP A 1 104 ? 1.805 9.540 -9.418 1.00 81.31 104 TRP A CA 1
ATOM 835 C C . TRP A 1 104 ? 2.941 9.700 -8.416 1.00 81.31 104 TRP A C 1
ATOM 837 O O . TRP A 1 104 ? 2.746 10.184 -7.299 1.00 81.31 104 TRP A O 1
ATOM 847 N N . MET A 1 105 ? 4.136 9.294 -8.826 1.00 81.50 105 MET A N 1
ATOM 848 C CA . MET A 1 105 ? 5.347 9.473 -8.043 1.00 81.50 105 MET A CA 1
ATOM 849 C C . MET A 1 105 ? 6.486 9.936 -8.951 1.00 81.50 105 MET A C 1
ATOM 851 O O . MET A 1 105 ? 6.699 9.320 -10.000 1.00 81.50 105 MET A O 1
ATOM 855 N N . PRO A 1 106 ? 7.251 10.968 -8.554 1.00 84.69 106 PRO A N 1
ATOM 856 C CA . PRO A 1 106 ? 8.467 11.329 -9.263 1.00 84.69 106 PRO A CA 1
ATOM 857 C C . PRO A 1 106 ? 9.473 10.175 -9.277 1.00 84.69 106 PRO A C 1
ATOM 859 O O . PRO A 1 106 ? 9.612 9.434 -8.298 1.00 84.69 106 PRO A O 1
ATOM 862 N N . HIS A 1 107 ? 10.221 10.056 -10.373 1.00 87.00 107 HIS A N 1
ATOM 863 C CA . HIS A 1 107 ? 11.256 9.031 -10.535 1.00 87.00 107 HIS A CA 1
ATOM 864 C C . HIS A 1 107 ? 12.281 9.092 -9.394 1.00 87.00 107 HIS A C 1
ATOM 866 O O . HIS A 1 107 ? 12.580 8.089 -8.747 1.00 87.00 107 HIS A O 1
ATOM 872 N N . GLU A 1 108 ? 12.738 10.291 -9.047 1.00 87.31 108 GLU A N 1
ATOM 873 C CA . GLU A 1 108 ? 13.685 10.519 -7.963 1.00 87.31 108 GLU A CA 1
ATOM 874 C C . GLU A 1 108 ? 13.143 10.087 -6.593 1.00 87.31 108 GLU A C 1
ATOM 876 O O . GLU A 1 108 ? 13.899 9.552 -5.782 1.00 87.31 108 GLU A O 1
ATOM 881 N N . VAL A 1 109 ? 11.836 10.238 -6.345 1.00 86.19 109 VAL A N 1
ATOM 882 C CA . VAL A 1 109 ? 11.192 9.796 -5.097 1.00 86.19 109 VAL A CA 1
ATOM 883 C C . VAL A 1 109 ? 11.134 8.271 -5.044 1.00 86.19 109 VAL A C 1
ATOM 885 O O . VAL A 1 109 ? 11.487 7.680 -4.019 1.00 86.19 109 VAL A O 1
ATOM 888 N N . TRP A 1 110 ? 10.797 7.614 -6.160 1.00 87.75 110 TRP A N 1
ATOM 889 C CA . TRP A 1 110 ? 10.799 6.151 -6.257 1.00 87.75 110 TRP A CA 1
ATOM 890 C C . TRP A 1 110 ? 12.169 5.561 -5.930 1.00 87.75 110 TRP A C 1
ATOM 892 O O . TRP A 1 110 ? 12.268 4.626 -5.129 1.00 87.75 110 TRP A O 1
ATOM 902 N N . HIS A 1 111 ? 13.227 6.119 -6.515 1.00 87.31 111 HIS A N 1
ATOM 903 C CA . HIS A 1 111 ? 14.591 5.633 -6.322 1.00 87.31 111 HIS A CA 1
ATOM 904 C C . HIS A 1 111 ? 15.207 6.062 -4.985 1.00 87.31 111 HIS A C 1
ATOM 906 O O . HIS A 1 111 ? 16.075 5.359 -4.463 1.00 87.31 111 HIS A O 1
ATOM 912 N N . ALA A 1 112 ? 14.750 7.167 -4.391 1.00 87.06 112 ALA A N 1
ATOM 913 C CA . ALA A 1 112 ? 15.147 7.567 -3.044 1.00 87.06 112 ALA A CA 1
ATOM 914 C C . ALA A 1 112 ? 14.459 6.733 -1.951 1.00 87.06 112 ALA A C 1
ATOM 916 O O . ALA A 1 112 ? 15.003 6.612 -0.849 1.00 87.06 112 ALA A O 1
ATOM 917 N N . ASN A 1 113 ? 13.295 6.137 -2.240 1.00 85.56 113 ASN A N 1
ATOM 918 C CA . ASN A 1 113 ? 12.520 5.379 -1.265 1.00 85.56 113 ASN A CA 1
ATOM 919 C C . ASN A 1 113 ? 13.353 4.223 -0.654 1.00 85.56 113 ASN A C 1
ATOM 921 O O . ASN A 1 113 ? 13.790 3.322 -1.382 1.00 85.56 113 ASN A O 1
ATOM 925 N N . PRO A 1 114 ? 13.553 4.183 0.682 1.00 84.75 114 PRO A N 1
ATOM 926 C CA . PRO A 1 114 ? 14.386 3.166 1.330 1.00 84.75 114 PRO A CA 1
ATOM 927 C C . PRO A 1 114 ? 13.935 1.726 1.070 1.00 84.75 114 PRO A C 1
ATOM 929 O O . PRO A 1 114 ? 14.772 0.826 0.991 1.00 84.75 114 PRO A O 1
ATOM 932 N N . TYR A 1 115 ? 12.625 1.495 0.917 1.00 84.75 115 TYR A N 1
ATOM 933 C CA . TYR A 1 115 ? 12.094 0.177 0.577 1.00 84.75 115 TYR A CA 1
ATOM 934 C C . TYR A 1 115 ? 12.563 -0.259 -0.814 1.00 84.75 115 TYR A C 1
ATOM 936 O O . TYR A 1 115 ? 13.055 -1.377 -0.966 1.00 84.75 115 TYR A O 1
ATOM 944 N N . ASN A 1 116 ? 12.479 0.627 -1.807 1.00 87.38 116 ASN A N 1
ATOM 945 C CA . ASN A 1 116 ? 12.892 0.329 -3.178 1.00 87.38 116 ASN A CA 1
ATOM 946 C C . ASN A 1 116 ? 14.409 0.152 -3.289 1.00 87.38 116 ASN A C 1
ATOM 948 O O . ASN A 1 116 ? 14.860 -0.787 -3.940 1.00 87.38 116 ASN A O 1
ATOM 952 N N . ARG A 1 117 ? 15.196 0.972 -2.580 1.00 86.38 117 ARG A N 1
ATOM 953 C CA . ARG A 1 117 ? 16.658 0.811 -2.503 1.00 86.38 117 ARG A CA 1
ATOM 954 C C . ARG A 1 117 ? 17.065 -0.536 -1.913 1.00 86.38 117 ARG A C 1
ATOM 956 O O . ARG A 1 117 ? 17.851 -1.257 -2.510 1.00 86.38 117 ARG A O 1
ATOM 963 N N . LEU A 1 118 ? 16.455 -0.937 -0.798 1.00 83.75 118 LEU A N 1
ATOM 964 C CA . LEU A 1 118 ? 16.733 -2.245 -0.199 1.00 83.75 118 LEU A CA 1
ATOM 965 C C . LEU A 1 118 ? 16.386 -3.404 -1.149 1.00 83.75 118 LEU A C 1
ATOM 967 O O . LEU A 1 118 ? 17.049 -4.443 -1.140 1.00 83.75 118 LEU A O 1
ATOM 971 N N . LYS A 1 119 ? 15.343 -3.239 -1.971 1.00 81.62 119 LYS A N 1
ATOM 972 C CA . LYS A 1 119 ? 14.958 -4.220 -2.995 1.00 81.62 119 LYS A CA 1
ATOM 973 C C . LYS A 1 119 ? 15.872 -4.208 -4.218 1.00 81.62 119 LYS A C 1
ATOM 975 O O . LYS A 1 119 ? 16.013 -5.261 -4.831 1.00 81.62 119 LYS A O 1
ATOM 980 N N . PHE A 1 120 ? 16.491 -3.076 -4.535 1.00 80.19 120 PHE A N 1
ATOM 981 C CA . PHE A 1 120 ? 17.536 -2.960 -5.550 1.00 80.19 120 PHE A CA 1
ATOM 982 C C . PHE A 1 120 ? 18.816 -3.704 -5.131 1.00 80.19 120 PHE A C 1
ATOM 984 O O . PHE A 1 120 ? 19.389 -4.427 -5.936 1.00 80.19 120 PHE A O 1
ATOM 991 N N . ASP A 1 121 ? 19.211 -3.609 -3.857 1.00 77.75 121 ASP A N 1
ATOM 992 C CA . ASP A 1 121 ? 20.461 -4.196 -3.334 1.00 77.75 121 ASP A CA 1
ATOM 993 C C . ASP A 1 121 ? 20.385 -5.718 -3.032 1.00 77.75 121 ASP A C 1
ATOM 995 O O . ASP A 1 121 ? 21.359 -6.327 -2.587 1.00 77.75 121 ASP A O 1
ATOM 999 N N . SER A 1 122 ? 19.227 -6.355 -3.233 1.00 75.25 122 SER A N 1
ATOM 1000 C CA . SER A 1 122 ? 18.944 -7.769 -2.908 1.00 75.25 122 SER A CA 1
ATOM 1001 C C . SER A 1 122 ? 18.690 -8.600 -4.182 1.00 75.25 122 SER A C 1
ATOM 1003 O O . SER A 1 122 ? 18.543 -8.013 -5.251 1.00 75.25 122 SER A O 1
ATOM 1005 N N . PRO A 1 123 ? 18.560 -9.952 -4.125 1.00 73.00 123 PRO A N 1
ATOM 1006 C CA . PRO A 1 123 ? 18.077 -10.724 -5.274 1.00 73.00 123 PRO A CA 1
ATOM 1007 C C . PRO A 1 123 ? 16.827 -10.079 -5.878 1.00 73.00 123 PRO A C 1
ATOM 1009 O O . PRO A 1 123 ? 15.883 -9.772 -5.136 1.00 73.00 123 PRO A O 1
ATOM 1012 N N . TRP A 1 124 ? 16.863 -9.861 -7.196 1.00 73.31 124 TRP A N 1
ATOM 1013 C CA . TRP A 1 124 ? 15.924 -8.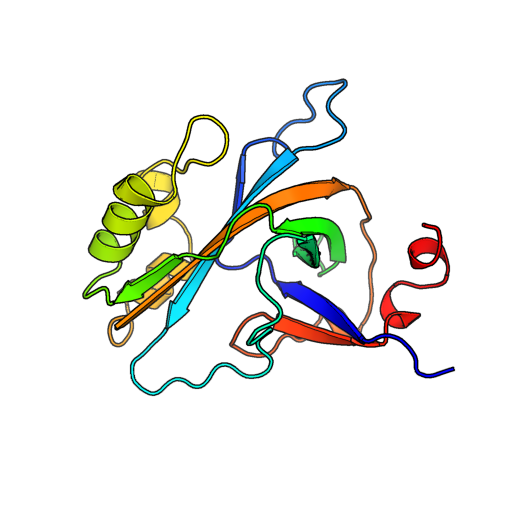990 -7.897 1.00 73.31 124 TRP A CA 1
ATOM 1014 C C . TRP A 1 124 ? 14.461 -9.400 -7.690 1.00 73.31 124 TRP A C 1
ATOM 1016 O O . TRP A 1 124 ? 14.147 -10.598 -7.695 1.00 73.31 124 TRP A O 1
ATOM 1026 N N . PRO A 1 125 ? 13.540 -8.430 -7.537 1.00 73.31 125 PRO A N 1
ATOM 1027 C CA . PRO A 1 125 ? 12.116 -8.712 -7.567 1.00 73.31 125 PRO A CA 1
ATOM 1028 C C . PRO A 1 125 ? 11.725 -9.346 -8.903 1.00 73.31 125 PRO A C 1
ATOM 1030 O O . PRO A 1 125 ? 12.167 -8.893 -9.949 1.00 73.31 125 PRO A O 1
ATOM 1033 N N . GLN A 1 126 ? 10.870 -10.367 -8.864 1.00 83.62 126 GLN A N 1
ATOM 1034 C CA . GLN A 1 126 ? 10.265 -10.959 -10.064 1.00 83.62 126 GLN A CA 1
ATOM 1035 C C . GLN A 1 126 ? 8.787 -10.624 -10.207 1.00 83.62 126 GLN A C 1
ATOM 1037 O O . GLN A 1 126 ? 8.153 -11.037 -11.177 1.00 83.62 126 GLN A O 1
ATOM 1042 N N . ARG A 1 127 ? 8.208 -9.926 -9.226 1.00 90.81 127 ARG A N 1
ATOM 1043 C CA . ARG A 1 127 ? 6.804 -9.544 -9.266 1.00 90.81 127 ARG A CA 1
ATOM 1044 C C . ARG A 1 127 ? 6.565 -8.240 -8.525 1.00 90.81 127 ARG A C 1
ATOM 1046 O O . ARG A 1 127 ? 6.960 -8.100 -7.369 1.00 90.81 127 ARG A O 1
ATOM 1053 N N . LEU A 1 128 ? 5.867 -7.338 -9.191 1.00 92.69 128 LEU A N 1
ATOM 1054 C CA . LEU A 1 128 ? 5.275 -6.134 -8.637 1.00 92.69 128 LEU A CA 1
ATOM 1055 C C . LEU A 1 128 ? 3.794 -6.415 -8.383 1.00 92.69 128 LEU A C 1
ATOM 1057 O O . LEU A 1 128 ? 3.117 -6.946 -9.260 1.00 92.69 128 LEU A O 1
ATOM 1061 N N . THR A 1 129 ? 3.303 -6.062 -7.199 1.00 93.56 129 THR A N 1
ATOM 1062 C CA . THR A 1 129 ? 1.869 -5.895 -6.939 1.00 93.56 129 THR A CA 1
ATOM 1063 C C . THR A 1 129 ? 1.628 -4.454 -6.531 1.00 93.56 129 THR A C 1
ATOM 1065 O O . THR A 1 129 ? 2.285 -3.982 -5.609 1.00 93.56 129 THR A O 1
ATOM 1068 N N . ALA A 1 130 ? 0.705 -3.768 -7.191 1.00 93.50 130 ALA A N 1
ATOM 1069 C CA . ALA A 1 130 ? 0.430 -2.356 -6.975 1.00 93.50 130 ALA A CA 1
ATOM 1070 C C . ALA A 1 130 ? -1.071 -2.084 -6.942 1.00 93.50 130 ALA A C 1
ATOM 1072 O O . ALA A 1 130 ? -1.836 -2.752 -7.632 1.00 93.50 130 ALA A O 1
ATOM 1073 N N . TRP A 1 131 ? -1.495 -1.117 -6.136 1.00 94.06 131 TRP A N 1
ATOM 1074 C CA . TRP A 1 131 ? -2.901 -0.769 -5.978 1.00 94.06 131 TRP A CA 1
ATOM 1075 C C . TRP A 1 131 ? -3.075 0.712 -5.667 1.00 94.06 131 TRP A C 1
ATOM 1077 O O . TRP A 1 131 ? -2.202 1.371 -5.102 1.00 94.06 131 TRP A O 1
ATOM 1087 N N . ARG A 1 132 ? -4.245 1.220 -6.044 1.00 92.31 132 ARG A N 1
ATOM 1088 C CA . ARG A 1 132 ? -4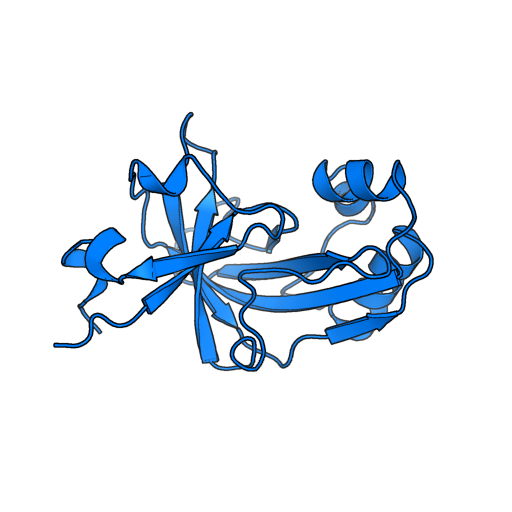.681 2.587 -5.775 1.00 92.31 132 ARG A CA 1
ATOM 1089 C C . ARG A 1 132 ? -5.685 2.607 -4.657 1.00 92.31 132 ARG A C 1
ATOM 1091 O O . ARG A 1 132 ? -6.510 1.695 -4.565 1.00 92.31 132 ARG A O 1
ATOM 1098 N N . VAL A 1 133 ? -5.685 3.693 -3.902 1.00 91.00 133 VAL A N 1
ATOM 1099 C CA . VAL A 1 133 ? -6.700 3.926 -2.888 1.00 91.00 133 VAL A CA 1
ATOM 1100 C C . VAL A 1 133 ? -7.221 5.355 -2.898 1.00 91.00 133 VAL A C 1
ATOM 1102 O O . VAL A 1 133 ? -6.563 6.279 -3.382 1.00 91.00 133 VAL A O 1
ATOM 1105 N N . VAL A 1 134 ? -8.358 5.516 -2.236 1.00 90.25 134 VAL A N 1
ATOM 1106 C CA . VAL A 1 134 ? -8.704 6.742 -1.520 1.00 90.25 134 VAL A CA 1
ATOM 1107 C C . VAL A 1 134 ? -8.411 6.510 -0.042 1.00 90.25 134 VAL A C 1
ATOM 1109 O O . VAL A 1 134 ? -8.552 5.397 0.464 1.00 90.25 134 VAL A O 1
ATOM 1112 N N . THR A 1 135 ? -7.962 7.550 0.638 1.00 86.56 135 THR A N 1
ATOM 1113 C CA . THR A 1 135 ? -7.665 7.543 2.065 1.00 86.56 135 THR A CA 1
ATOM 1114 C C . THR A 1 135 ? -8.412 8.649 2.772 1.00 86.56 135 THR A C 1
ATOM 1116 O O . THR A 1 135 ? -8.622 9.724 2.214 1.00 86.56 135 THR A O 1
ATOM 1119 N N . GLU A 1 136 ? -8.730 8.395 4.028 1.00 87.69 136 GLU A N 1
ATOM 1120 C CA . GLU A 1 136 ? -9.323 9.365 4.934 1.00 87.69 136 GLU A CA 1
ATOM 1121 C C . GLU A 1 136 ? -8.597 9.318 6.287 1.00 87.69 136 GLU A C 1
ATOM 1123 O O . GLU A 1 136 ? -8.099 8.254 6.691 1.00 87.69 136 GLU A O 1
ATOM 1128 N N . PRO A 1 137 ? -8.497 10.452 6.999 1.00 85.25 137 PRO A N 1
ATOM 1129 C CA . PRO A 1 137 ? -7.919 10.484 8.336 1.00 85.25 137 PRO A CA 1
ATOM 1130 C C . PRO A 1 137 ? -8.670 9.566 9.308 1.00 85.25 137 PRO A C 1
ATOM 1132 O O . PRO A 1 137 ? -9.894 9.498 9.288 1.00 85.25 137 PRO A O 1
ATOM 1135 N N . PHE A 1 138 ? -7.932 8.888 10.188 1.00 85.50 138 PHE A N 1
ATOM 1136 C CA . PHE A 1 138 ? -8.510 8.028 11.231 1.00 85.50 138 PHE A CA 1
ATOM 1137 C C . PHE A 1 138 ? -7.842 8.209 12.601 1.00 85.50 138 PHE A C 1
ATOM 1139 O O . PHE A 1 138 ? -8.505 8.122 13.626 1.00 85.50 138 PHE A O 1
ATOM 1146 N N . GLY A 1 139 ? -6.527 8.445 12.635 1.00 83.31 139 GLY A N 1
ATOM 1147 C CA . GLY A 1 139 ? -5.745 8.526 13.872 1.00 83.3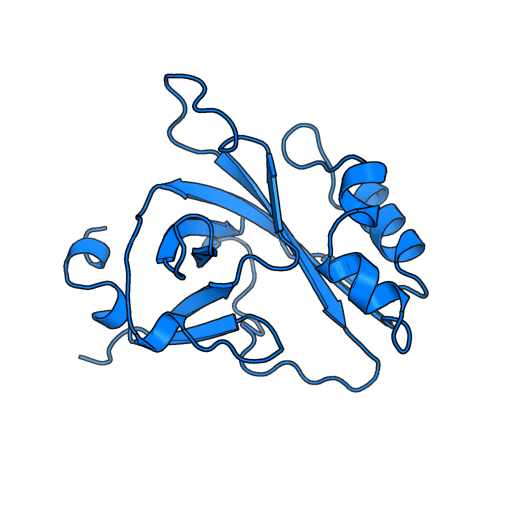1 139 GLY A CA 1
ATOM 1148 C C . GLY A 1 139 ? -5.040 9.873 14.084 1.00 83.31 139 GLY A C 1
ATOM 1149 O O . GLY A 1 139 ? -5.417 10.869 13.468 1.00 83.31 139 GLY A O 1
ATOM 1150 N N . PRO A 1 140 ? -3.992 9.922 14.931 1.00 88.50 140 PRO A N 1
ATOM 1151 C CA . PRO A 1 140 ? -3.123 8.800 15.302 1.00 88.50 140 PRO A CA 1
ATOM 1152 C C . PRO A 1 140 ? -3.680 7.901 16.415 1.00 88.50 140 PRO A C 1
ATOM 1154 O O . PRO A 1 140 ? -4.029 8.373 17.493 1.00 88.50 140 PRO A O 1
ATOM 1157 N N . LEU A 1 141 ? -3.672 6.586 16.181 1.00 90.31 141 LEU A N 1
ATOM 1158 C CA . LEU A 1 141 ? -4.033 5.572 17.169 1.00 90.31 141 LEU A CA 1
ATOM 1159 C C . LEU A 1 141 ? -2.846 4.661 17.494 1.00 90.31 141 LEU A C 1
ATOM 1161 O O . LEU A 1 141 ? -2.347 3.932 16.634 1.00 90.31 141 LEU A O 1
ATOM 1165 N N . PHE A 1 142 ? -2.431 4.670 18.758 1.00 90.81 142 PHE A N 1
ATOM 1166 C CA . PHE A 1 142 ? -1.277 3.921 19.251 1.00 90.81 142 PHE A CA 1
ATOM 1167 C C . PHE A 1 142 ? -1.696 2.608 19.910 1.00 90.81 142 PHE A C 1
ATOM 1169 O O . PHE A 1 142 ? -2.593 2.589 20.757 1.00 90.81 142 PHE A O 1
ATOM 1176 N N . ARG A 1 143 ? -1.030 1.509 19.540 1.00 90.81 143 ARG A N 1
ATOM 1177 C CA . ARG A 1 143 ? -1.232 0.170 20.113 1.00 90.81 143 ARG A CA 1
ATOM 1178 C C . ARG A 1 143 ? 0.080 -0.600 20.133 1.00 90.81 143 ARG A C 1
ATOM 1180 O O . ARG A 1 143 ? 0.878 -0.508 19.199 1.00 90.81 143 ARG A O 1
ATOM 1187 N N . SER A 1 144 ? 0.286 -1.387 21.183 1.00 89.75 144 SER A N 1
ATOM 1188 C CA . SER A 1 144 ? 1.526 -2.144 21.397 1.00 89.75 144 SER A CA 1
ATOM 1189 C C . SER A 1 144 ? 1.807 -3.152 20.273 1.00 89.75 144 SER A C 1
ATOM 1191 O O . SER A 1 144 ? 2.949 -3.389 19.883 1.00 89.75 144 SER A O 1
ATOM 1193 N N . GLU A 1 145 ? 0.744 -3.680 19.686 1.00 89.94 145 GLU A N 1
ATOM 1194 C CA . GLU A 1 145 ? 0.704 -4.658 18.614 1.00 89.94 145 GLU A CA 1
ATOM 1195 C C . GLU A 1 145 ? 1.263 -4.082 17.304 1.00 89.94 145 GLU A C 1
ATOM 1197 O O . GLU A 1 145 ? 1.898 -4.799 16.530 1.00 89.94 145 GLU A O 1
ATOM 1202 N N . LEU A 1 146 ? 1.146 -2.764 17.089 1.00 92.19 146 LEU A N 1
ATOM 1203 C CA . LEU A 1 146 ? 1.703 -2.078 15.916 1.00 92.19 146 LEU A CA 1
ATOM 1204 C C . LEU A 1 146 ? 3.239 -2.061 15.936 1.00 92.19 146 LEU A C 1
ATOM 1206 O O . LEU A 1 146 ? 3.885 -1.880 14.898 1.00 92.19 146 LEU A O 1
ATOM 1210 N N . ALA A 1 147 ? 3.871 -2.309 17.089 1.00 89.69 147 ALA A N 1
ATOM 1211 C CA . ALA A 1 147 ? 5.326 -2.343 17.213 1.00 89.69 147 ALA A CA 1
ATOM 1212 C C . ALA A 1 147 ? 5.978 -3.452 16.368 1.00 89.69 147 ALA A C 1
ATOM 1214 O O . ALA A 1 147 ? 7.174 -3.370 16.059 1.00 89.69 147 ALA A O 1
ATOM 1215 N N . ARG A 1 148 ? 5.226 -4.469 15.922 1.00 89.19 148 ARG A N 1
ATOM 1216 C CA . ARG A 1 148 ? 5.761 -5.590 15.136 1.00 89.19 148 ARG A CA 1
ATOM 1217 C C . ARG A 1 148 ? 4.884 -5.895 13.926 1.00 89.19 148 ARG A C 1
ATOM 1219 O O . ARG A 1 148 ? 3.730 -6.263 14.063 1.00 89.19 148 ARG A O 1
ATOM 1226 N N . PHE A 1 149 ? 5.485 -5.817 12.741 1.00 92.00 149 PHE A N 1
ATOM 1227 C CA . PHE A 1 149 ? 4.860 -6.253 11.494 1.00 92.00 149 PHE A CA 1
ATOM 1228 C C . PHE A 1 149 ? 5.609 -7.458 10.917 1.00 92.00 149 PHE A C 1
ATOM 1230 O O . PHE A 1 149 ? 6.845 -7.495 10.970 1.00 92.00 149 PHE A O 1
ATOM 1237 N N . PRO A 1 150 ? 4.892 -8.418 10.314 1.00 91.12 150 PRO A N 1
ATOM 1238 C CA . PRO A 1 150 ? 5.479 -9.415 9.428 1.00 91.12 150 PRO A CA 1
ATOM 1239 C C . PRO A 1 150 ? 6.273 -8.768 8.284 1.00 91.12 150 PRO A C 1
ATOM 1241 O O . PRO A 1 150 ? 6.040 -7.620 7.906 1.00 91.12 150 PRO A O 1
ATOM 1244 N N . ARG A 1 151 ? 7.198 -9.518 7.670 1.00 85.75 151 ARG A N 1
ATOM 1245 C CA . ARG A 1 151 ? 8.076 -9.001 6.595 1.00 85.75 151 ARG A CA 1
ATOM 1246 C C . ARG A 1 151 ? 7.326 -8.510 5.353 1.00 85.75 151 ARG A C 1
ATOM 1248 O O . ARG A 1 151 ? 7.846 -7.675 4.621 1.00 85.75 151 ARG A O 1
ATOM 1255 N N . CYS A 1 152 ? 6.124 -9.026 5.101 1.00 87.44 152 CYS A N 1
ATOM 1256 C CA . CYS A 1 152 ? 5.244 -8.543 4.033 1.00 87.44 152 CYS A CA 1
ATOM 1257 C C . CYS A 1 152 ? 4.632 -7.163 4.327 1.00 87.44 152 CYS A C 1
ATOM 1259 O O . CYS A 1 152 ? 4.026 -6.584 3.433 1.00 87.44 152 CYS A O 1
ATOM 1261 N N . GLY A 1 153 ? 4.768 -6.660 5.559 1.00 90.94 153 GLY A N 1
ATOM 1262 C CA . GLY A 1 153 ? 4.246 -5.371 5.997 1.00 90.94 153 GLY A CA 1
ATOM 1263 C C . GLY A 1 153 ? 2.724 -5.326 6.170 1.00 90.94 153 GLY A C 1
ATOM 1264 O O . GLY A 1 153 ? 2.174 -4.250 6.391 1.00 90.94 153 GLY A O 1
ATOM 1265 N N . TRP A 1 154 ? 2.047 -6.470 6.101 1.00 94.44 154 TRP A N 1
ATOM 1266 C CA . TRP A 1 154 ? 0.638 -6.602 6.455 1.00 94.44 154 TRP A CA 1
ATOM 1267 C C . TRP A 1 154 ? 0.496 -7.278 7.808 1.00 94.44 154 TRP A C 1
ATOM 1269 O O . TRP A 1 154 ? 1.195 -8.246 8.109 1.00 94.44 154 TRP A O 1
ATOM 1279 N N . LEU A 1 155 ? -0.444 -6.775 8.588 1.00 94.75 155 LEU A N 1
ATOM 1280 C CA . LEU A 1 155 ? -0.921 -7.352 9.827 1.00 94.75 155 LEU A CA 1
ATOM 1281 C C . LEU A 1 155 ? -2.420 -7.621 9.654 1.00 94.75 155 LEU A C 1
ATOM 1283 O O . LEU A 1 155 ? -3.136 -6.774 9.122 1.00 94.75 155 LEU A O 1
ATOM 1287 N N . LYS A 1 156 ? -2.866 -8.806 10.070 1.00 94.25 156 LYS A N 1
ATOM 1288 C CA . LYS A 1 156 ? -4.284 -9.132 10.223 1.00 94.25 156 LYS A CA 1
ATOM 1289 C C . LYS A 1 156 ? -4.549 -9.229 11.720 1.00 94.25 156 LYS A C 1
ATOM 1291 O O . LYS A 1 156 ? -3.804 -9.930 12.409 1.00 94.25 156 LYS A O 1
ATOM 1296 N N . SER A 1 157 ? -5.523 -8.478 12.208 1.00 92.62 157 SER A N 1
ATOM 1297 C CA . SER A 1 157 ? -5.791 -8.323 13.637 1.00 92.62 157 SER A CA 1
ATOM 1298 C C . SER A 1 157 ? -7.289 -8.217 13.888 1.00 92.62 157 SER A C 1
ATOM 1300 O O . SER A 1 157 ? -7.983 -7.701 13.017 1.00 92.62 157 SER A O 1
ATOM 1302 N N . PRO A 1 158 ? -7.777 -8.600 15.075 1.00 91.88 158 PRO A N 1
ATOM 1303 C CA . PRO A 1 158 ? -9.165 -8.351 15.442 1.00 91.88 158 PRO A CA 1
ATOM 1304 C C . PRO A 1 158 ? -9.481 -6.849 15.418 1.00 91.88 158 PRO A C 1
ATOM 1306 O O . PRO A 1 158 ? -8.642 -6.045 15.838 1.00 91.88 158 PRO A O 1
ATOM 1309 N N . ALA A 1 159 ? -10.679 -6.459 14.967 1.00 88.75 159 ALA A N 1
ATOM 1310 C CA . ALA A 1 159 ? -11.110 -5.055 14.910 1.00 88.75 159 ALA A CA 1
ATOM 1311 C C . ALA A 1 159 ? -10.990 -4.318 16.254 1.00 88.75 159 ALA A C 1
ATOM 1313 O O . ALA A 1 159 ? -10.748 -3.110 16.281 1.00 88.75 159 ALA A O 1
ATOM 1314 N N . THR A 1 160 ? -11.086 -5.042 17.373 1.00 86.88 160 THR A N 1
ATOM 1315 C CA . THR A 1 160 ?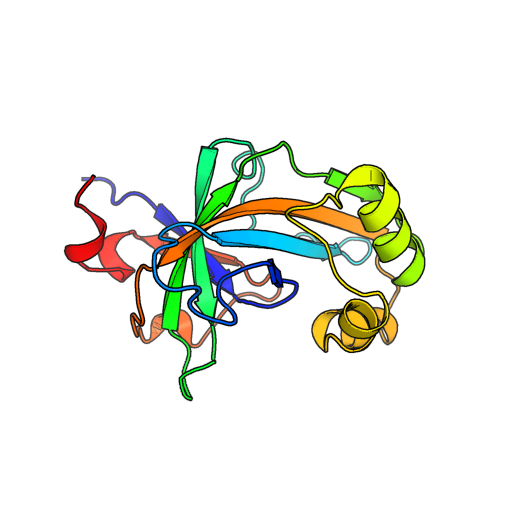 -10.951 -4.508 18.737 1.00 86.88 160 THR A CA 1
ATOM 1316 C C . THR A 1 160 ? -9.625 -3.789 18.986 1.00 86.88 160 THR A C 1
ATOM 1318 O O . THR A 1 160 ? -9.574 -2.896 19.834 1.00 86.88 160 THR A O 1
ATOM 1321 N N . ILE A 1 161 ? -8.575 -4.071 18.200 1.00 86.50 161 ILE A N 1
ATOM 1322 C CA . ILE A 1 161 ? -7.313 -3.319 18.248 1.00 86.50 161 ILE A CA 1
ATOM 1323 C C . ILE A 1 161 ? -7.525 -1.817 18.006 1.00 86.50 161 ILE A C 1
ATOM 1325 O O . ILE A 1 161 ? -6.786 -1.001 18.554 1.00 86.50 161 ILE A O 1
ATOM 1329 N N . LEU A 1 162 ? -8.544 -1.425 17.237 1.00 84.50 162 LEU A N 1
ATOM 1330 C CA . LEU A 1 162 ? -8.829 -0.020 16.967 1.00 84.50 162 LEU A CA 1
ATOM 1331 C C . LEU A 1 162 ? -9.658 0.665 18.068 1.00 84.50 162 LEU A C 1
ATOM 1333 O O . LEU A 1 162 ? -9.718 1.888 18.108 1.00 84.50 162 LEU A O 1
ATOM 1337 N N . GLY A 1 163 ? -10.212 -0.090 19.021 1.00 77.12 163 GLY A N 1
ATOM 1338 C CA . GLY A 1 163 ? -11.151 0.419 20.026 1.00 77.12 163 GLY A CA 1
ATOM 1339 C C . GLY A 1 163 ? -12.563 0.667 19.474 1.00 77.12 163 GLY A C 1
ATOM 1340 O O . GLY A 1 163 ? -12.826 0.486 18.287 1.00 77.12 163 GLY A O 1
ATOM 1341 N N . GLU A 1 164 ? -13.484 1.084 20.348 1.00 66.81 164 GLU A N 1
ATOM 1342 C CA . GLU A 1 164 ? -14.901 1.321 20.006 1.00 66.81 164 GLU A CA 1
ATOM 1343 C C . GLU A 1 164 ? -15.101 2.439 18.961 1.00 66.81 164 GLU A C 1
ATOM 1345 O O . GLU A 1 164 ? -16.100 2.447 18.246 1.00 66.81 164 GLU A O 1
ATOM 1350 N N . GLU A 1 165 ? -14.120 3.337 18.810 1.00 57.94 165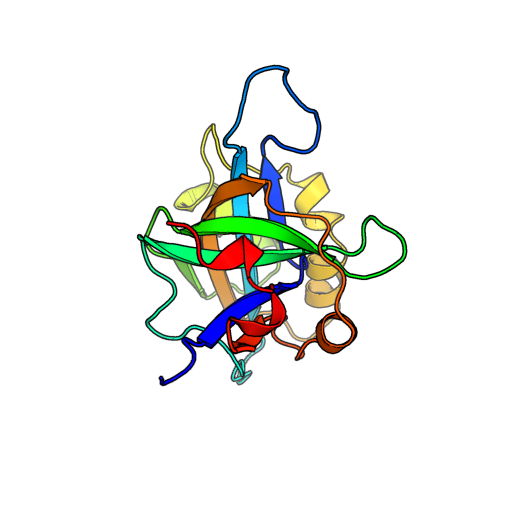 GLU A N 1
ATOM 1351 C CA . GLU A 1 165 ? -14.126 4.449 17.846 1.00 57.94 165 GLU A CA 1
ATOM 1352 C C . GLU A 1 165 ? -14.148 3.985 16.375 1.00 57.94 165 GLU A C 1
ATOM 1354 O O . GLU A 1 165 ? -14.565 4.738 15.500 1.00 57.94 165 GLU A O 1
ATOM 1359 N N . ALA A 1 166 ? -13.755 2.738 16.086 1.00 51.78 166 ALA A N 1
ATOM 1360 C CA . ALA A 1 166 ? -13.727 2.181 14.730 1.00 51.78 166 ALA A CA 1
ATOM 1361 C C . ALA A 1 166 ? -15.038 1.523 14.272 1.00 51.78 166 ALA A C 1
ATOM 1363 O O . ALA A 1 166 ? -15.157 1.164 13.103 1.00 51.78 166 ALA A O 1
ATOM 1364 N N . LEU A 1 167 ? -15.989 1.311 15.189 1.00 50.16 167 LEU A N 1
ATOM 1365 C CA . LEU A 1 167 ? -17.206 0.526 14.945 1.00 50.16 167 LEU A CA 1
ATOM 1366 C C . LEU A 1 167 ? -18.415 1.379 14.532 1.00 50.16 167 LEU A C 1
ATOM 1368 O O . LEU A 1 167 ? -19.518 0.849 14.398 1.00 50.16 167 LEU A O 1
ATOM 1372 N N . SER A 1 168 ? -18.232 2.688 14.333 1.00 42.62 168 SER A N 1
ATOM 1373 C CA . SER A 1 168 ? -19.285 3.548 13.784 1.00 42.62 168 SER A CA 1
ATOM 1374 C C . SER A 1 168 ? -19.216 3.556 12.247 1.00 42.62 168 SER A C 1
ATOM 1376 O O . SER A 1 168 ? -18.128 3.786 11.715 1.00 42.62 168 SER A O 1
ATOM 1378 N N . PRO A 1 169 ? -20.331 3.256 11.550 1.00 45.44 169 PRO A N 1
ATOM 1379 C CA . PRO A 1 169 ? -20.390 3.172 10.090 1.00 45.44 169 PRO A CA 1
ATOM 1380 C C . PRO A 1 169 ? -20.084 4.499 9.387 1.00 45.44 169 PRO A C 1
ATOM 1382 O O . PRO A 1 169 ? -20.444 5.563 9.941 1.00 45.44 169 PRO A O 1
#

Radius of gyration: 15.83 Å; chains: 1; bounding box: 41×41×39 Å

Foldseek 3Di:
DPQDKAKEFEPAQKDWQAPVDPPPPDQKTKIKGKDFAAPPDDDPPDCVVQQAAQRKHWYWYCPPVRIFTWKIKGFHHGKDKAFAFALVSLLVCCVVPPDDPRYDDDPVCSCPRPNRVVCRVDRHGGMMIMTMIMMGTDDRHDDPVRRDDDPRRMDIGGPCRSPPSSPDD

Sequence (169 aa):
MEEDDIWIRLNNGWEFSGIGRQLEGQTEGHGFGWALWQPGYVARPWPYGELKPGFTYYLCDKGFGERAVTARATVVRDPLTVKVHSVQDAFDALLELMFDDLTWMPHEVWHANPYNRLKFDSPWPQRLTAWRVVTEPFGPLFRSELARFPRCGWLKSPATILGEEALSP